Protein AF-A0A3M4LA69-F1 (afdb_monomer_lite)

pLDDT: mean 77.39, std 20.84, range [36.12, 97.56]

Sequence (134 aa):
MLKRHFIILKGYRSGCGSANDAQVPLLKLPEVHMDIERLKQKTQKLREAIEDLEKSDHVVEKLRIEIEPLMKLAESGMIPVKLQWRDIPGRYLFTEESLQEYSLLEHAFAEFRIELTGGETPLLRKLKKEMGEG

Radius of gyration: 21.97 Å; chains: 1; bounding box: 56×36×51 Å

Structure (mmCIF, N/CA/C/O backbone):
data_AF-A0A3M4LA69-F1
#
_entry.id   AF-A0A3M4LA69-F1
#
loop_
_atom_site.group_PDB
_atom_site.id
_atom_site.type_symbol
_atom_site.label_atom_id
_atom_site.label_alt_id
_atom_site.label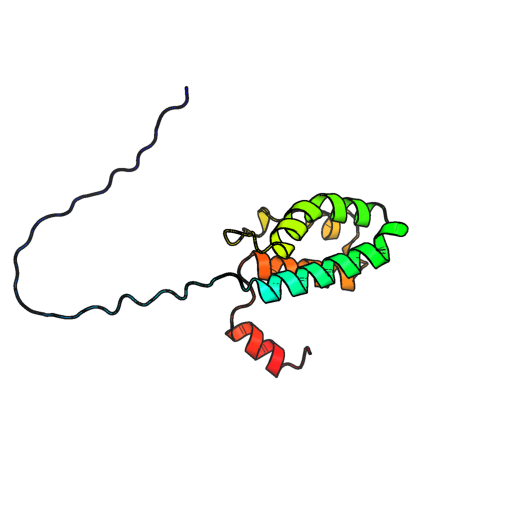_comp_id
_atom_site.label_asym_id
_atom_site.label_entity_id
_atom_site.label_seq_id
_atom_site.pdbx_PDB_ins_code
_atom_site.Cartn_x
_atom_site.Cartn_y
_atom_site.Cartn_z
_atom_site.occupancy
_atom_site.B_iso_or_equiv
_atom_site.auth_seq_id
_atom_site.auth_comp_id
_atom_site.auth_asym_id
_atom_site.auth_atom_id
_atom_site.pdbx_PDB_model_num
ATOM 1 N N . MET A 1 1 ? 37.412 12.549 4.475 1.00 41.59 1 MET A N 1
ATOM 2 C CA . MET A 1 1 ? 38.189 11.799 3.462 1.00 41.59 1 MET A CA 1
ATOM 3 C C . MET A 1 1 ? 38.076 10.31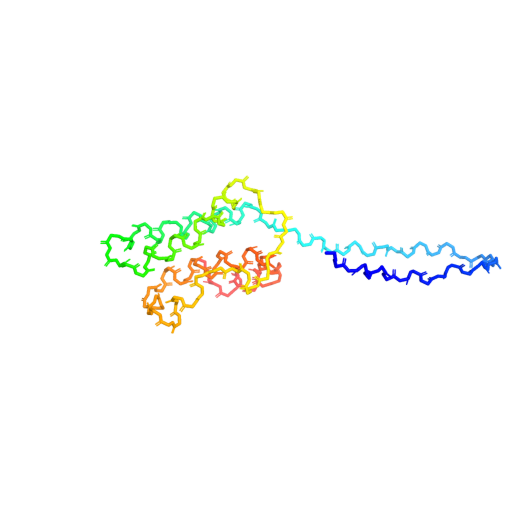1 3.768 1.00 41.59 1 MET A C 1
ATOM 5 O O . MET A 1 1 ? 38.786 9.839 4.645 1.00 41.59 1 MET A O 1
ATOM 9 N N . LEU A 1 2 ? 37.166 9.582 3.114 1.00 39.41 2 LEU A N 1
ATOM 10 C CA . LEU A 1 2 ? 37.074 8.123 3.258 1.00 39.41 2 LEU A CA 1
ATOM 11 C C . LEU A 1 2 ? 37.588 7.441 1.989 1.00 39.41 2 LEU A C 1
ATOM 13 O O . LEU A 1 2 ? 37.276 7.843 0.870 1.00 39.41 2 LEU A O 1
ATOM 17 N N . LYS A 1 3 ? 38.469 6.468 2.210 1.00 38.75 3 LYS A N 1
ATOM 18 C CA . LYS A 1 3 ? 39.297 5.794 1.215 1.00 38.75 3 LYS A CA 1
ATOM 19 C C . LYS A 1 3 ? 38.480 4.820 0.365 1.00 38.75 3 LYS A C 1
ATOM 21 O O . LYS A 1 3 ? 37.621 4.097 0.855 1.00 38.75 3 LYS A O 1
ATOM 26 N N . ARG A 1 4 ? 38.851 4.810 -0.915 1.00 47.50 4 ARG A N 1
ATOM 27 C CA . ARG A 1 4 ? 38.435 3.923 -2.004 1.00 47.50 4 ARG A CA 1
ATOM 28 C C . ARG A 1 4 ? 38.532 2.439 -1.620 1.00 47.50 4 ARG A C 1
ATOM 30 O O . ARG A 1 4 ? 39.527 2.030 -1.030 1.00 47.50 4 ARG A O 1
ATOM 37 N N . HIS A 1 5 ? 37.570 1.641 -2.075 1.00 36.84 5 HIS A N 1
ATOM 38 C CA . HIS A 1 5 ? 37.757 0.219 -2.374 1.00 36.84 5 HIS A CA 1
ATOM 39 C C . HIS A 1 5 ? 37.266 -0.020 -3.804 1.00 36.84 5 HIS A C 1
ATOM 41 O O . HIS A 1 5 ? 36.070 -0.059 -4.069 1.00 36.84 5 HIS A O 1
ATOM 47 N N . PHE A 1 6 ? 38.218 -0.097 -4.732 1.00 38.75 6 PHE A N 1
ATOM 48 C CA . PHE A 1 6 ? 38.006 -0.506 -6.117 1.00 38.75 6 PHE A CA 1
ATOM 49 C C . PHE A 1 6 ? 38.315 -2.004 -6.170 1.00 38.75 6 PHE A C 1
ATOM 51 O O . PHE A 1 6 ? 39.440 -2.408 -5.872 1.00 38.75 6 PHE A O 1
ATOM 58 N N . ILE A 1 7 ? 37.316 -2.832 -6.471 1.00 47.03 7 ILE A N 1
ATOM 59 C CA . ILE A 1 7 ? 37.503 -4.277 -6.621 1.00 47.03 7 ILE A CA 1
ATOM 60 C C . ILE A 1 7 ? 38.169 -4.547 -7.975 1.00 47.03 7 ILE A C 1
ATOM 62 O O . ILE A 1 7 ? 37.761 -4.028 -9.012 1.00 47.03 7 ILE A O 1
ATOM 66 N N . ILE A 1 8 ? 39.233 -5.346 -7.923 1.00 42.78 8 ILE A N 1
ATOM 67 C CA . ILE A 1 8 ? 40.104 -5.734 -9.031 1.00 42.78 8 ILE A CA 1
ATOM 68 C C . ILE A 1 8 ? 39.379 -6.699 -9.980 1.00 42.78 8 ILE A C 1
ATOM 70 O O . ILE A 1 8 ? 38.979 -7.791 -9.578 1.00 42.78 8 ILE A O 1
ATOM 74 N N . LEU A 1 9 ? 39.275 -6.324 -11.258 1.00 39.56 9 LEU A N 1
ATOM 75 C CA . LEU A 1 9 ? 38.894 -7.219 -12.353 1.00 39.56 9 LEU A CA 1
ATOM 76 C C . LEU A 1 9 ? 40.062 -8.167 -12.668 1.00 39.56 9 LEU A C 1
ATOM 78 O O . LEU A 1 9 ? 41.130 -7.739 -13.109 1.00 39.56 9 LEU A O 1
ATOM 82 N N . LYS A 1 10 ? 39.862 -9.470 -12.451 1.00 45.34 10 LYS A N 1
ATOM 83 C CA . LYS A 1 10 ? 40.787 -10.511 -12.910 1.00 45.34 10 LYS A CA 1
ATOM 84 C C . LYS A 1 10 ? 40.643 -10.737 -14.422 1.00 45.34 10 LYS A C 1
ATOM 86 O O . LYS A 1 10 ? 39.628 -11.242 -14.874 1.00 45.34 10 LYS A O 1
ATOM 91 N N . GLY A 1 11 ? 41.712 -10.406 -15.147 1.00 37.69 11 GLY A N 1
ATOM 92 C CA . GLY A 1 11 ? 42.406 -11.273 -16.111 1.00 37.69 11 GLY A CA 1
ATOM 93 C C . GLY A 1 11 ? 41.627 -11.871 -17.289 1.00 37.69 11 GLY A C 1
ATOM 94 O O . GLY A 1 11 ? 41.086 -12.964 -17.176 1.00 37.6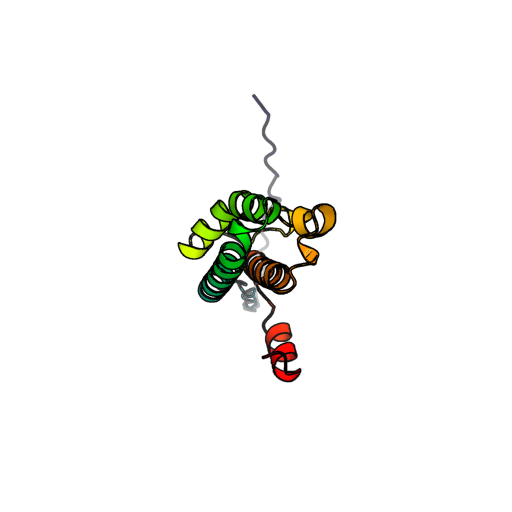9 11 GLY A O 1
ATOM 95 N N . TYR A 1 12 ? 41.753 -11.248 -18.465 1.00 36.12 12 TYR A N 1
ATOM 96 C CA . TYR A 1 12 ? 41.632 -11.937 -19.755 1.00 36.12 12 TYR A CA 1
ATOM 97 C C . TYR A 1 12 ? 42.999 -12.521 -20.143 1.00 36.12 12 TYR A C 1
ATOM 99 O O . TYR A 1 12 ? 43.974 -11.784 -20.293 1.00 36.12 12 TYR A O 1
ATOM 107 N N . ARG A 1 13 ? 43.077 -13.849 -20.284 1.00 42.12 13 ARG A N 1
ATOM 108 C CA . ARG A 1 13 ? 44.238 -14.576 -20.818 1.00 42.12 13 ARG A CA 1
ATOM 109 C C . ARG A 1 13 ? 43.902 -15.030 -22.238 1.00 42.12 13 ARG A C 1
ATOM 111 O O . ARG A 1 13 ? 42.920 -15.737 -22.435 1.00 42.12 13 ARG A O 1
ATOM 118 N N . SER A 1 14 ? 44.717 -14.610 -23.199 1.00 46.91 14 SER A N 1
ATOM 119 C CA . SER A 1 14 ? 44.634 -14.993 -24.609 1.00 46.91 14 SER A CA 1
ATOM 120 C C . SER A 1 14 ? 44.847 -16.496 -24.805 1.00 46.91 14 SER A C 1
ATOM 122 O O . SER A 1 14 ? 45.791 -17.067 -24.259 1.00 46.91 14 SER A O 1
ATOM 124 N N . GLY A 1 15 ? 44.008 -17.110 -25.637 1.00 40.03 15 GLY A N 1
ATOM 125 C CA . GLY A 1 15 ? 44.177 -18.463 -26.159 1.00 40.03 15 GLY A CA 1
ATOM 126 C C . GLY A 1 15 ? 43.499 -18.565 -27.523 1.00 40.03 15 GLY A C 1
ATOM 127 O O . GLY A 1 15 ? 42.292 -18.385 -27.626 1.00 40.03 15 GLY A O 1
ATOM 128 N N . CYS A 1 16 ? 44.296 -18.790 -28.566 1.00 42.84 16 CYS A N 1
ATOM 129 C CA . CYS A 1 16 ? 43.843 -19.056 -29.928 1.00 42.84 16 CYS A CA 1
ATOM 130 C C . CYS A 1 16 ? 43.506 -20.554 -30.046 1.00 42.84 16 CYS A C 1
ATOM 132 O O . CYS A 1 16 ? 44.329 -21.387 -29.667 1.00 42.84 16 CYS A O 1
ATOM 134 N N . GLY A 1 17 ? 42.317 -20.893 -30.547 1.00 38.66 17 GLY A N 1
ATOM 135 C CA . GLY A 1 17 ? 41.857 -22.268 -30.749 1.00 38.66 17 GLY A CA 1
ATOM 136 C C . GLY A 1 17 ? 40.538 -22.275 -31.517 1.00 38.66 17 GLY A C 1
ATOM 137 O O . GLY A 1 17 ? 39.535 -21.764 -31.034 1.00 38.66 17 GLY A O 1
ATOM 138 N N . SER A 1 18 ? 40.589 -22.789 -32.742 1.00 47.56 18 SER A N 1
ATOM 139 C CA . SER A 1 18 ? 39.499 -22.857 -33.717 1.00 47.56 18 SER A CA 1
ATOM 140 C C . SER A 1 18 ? 38.381 -23.833 -33.313 1.00 47.56 18 SER A C 1
ATOM 142 O O . SER A 1 18 ? 38.625 -24.776 -32.564 1.00 47.56 18 SER A O 1
ATOM 144 N N . ALA A 1 19 ? 37.212 -23.641 -33.936 1.00 47.06 19 ALA A N 1
ATOM 145 C CA . ALA A 1 19 ? 36.051 -24.534 -34.017 1.00 47.06 19 ALA A CA 1
ATOM 146 C C . ALA A 1 19 ? 35.166 -24.655 -32.761 1.00 47.06 19 ALA A C 1
ATOM 148 O O . ALA A 1 19 ? 35.352 -25.518 -31.908 1.00 47.06 19 ALA A O 1
ATOM 149 N N . ASN A 1 20 ? 34.139 -23.804 -32.696 1.00 43.84 20 ASN A N 1
ATOM 150 C CA . ASN A 1 20 ? 32.722 -24.180 -32.803 1.00 43.84 20 ASN A CA 1
ATOM 151 C C . ASN A 1 20 ? 31.882 -22.950 -32.434 1.00 43.84 20 ASN A C 1
ATOM 153 O O . ASN A 1 20 ? 31.851 -22.542 -31.274 1.00 43.84 20 ASN A O 1
ATOM 157 N N . ASP A 1 21 ? 31.195 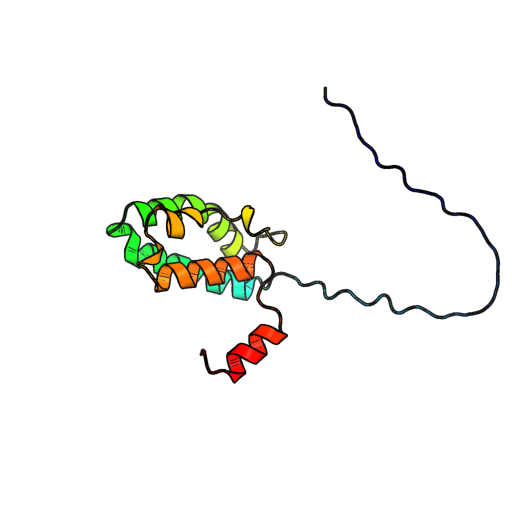-22.381 -33.426 1.00 46.72 21 ASP A N 1
ATOM 158 C CA . ASP A 1 21 ? 30.103 -21.420 -33.259 1.00 46.72 21 ASP A CA 1
ATOM 159 C C . ASP A 1 21 ? 28.924 -22.086 -32.532 1.00 46.72 21 ASP A C 1
ATOM 161 O O . ASP A 1 21 ? 27.877 -22.381 -33.100 1.00 46.72 21 ASP A O 1
ATOM 165 N N . ALA A 1 22 ? 29.087 -22.343 -31.239 1.00 46.03 22 ALA A N 1
ATOM 166 C CA . ALA A 1 22 ? 27.964 -22.429 -30.332 1.00 46.03 22 ALA A CA 1
ATOM 167 C C . ALA A 1 22 ? 27.808 -21.032 -29.741 1.00 46.03 22 ALA A C 1
ATOM 169 O O . ALA A 1 22 ? 28.342 -20.717 -28.677 1.00 46.03 22 ALA A O 1
ATOM 170 N N . GLN A 1 23 ? 27.086 -20.178 -30.469 1.00 48.31 23 GLN A N 1
ATOM 171 C CA . GLN A 1 23 ? 26.421 -19.024 -29.887 1.00 48.31 23 GLN A CA 1
ATOM 172 C C . GLN A 1 23 ? 25.567 -19.568 -28.739 1.00 48.31 23 GLN A C 1
ATOM 174 O O . GLN A 1 23 ? 24.448 -20.031 -28.950 1.00 48.31 23 GLN A O 1
ATOM 179 N N . VAL A 1 24 ? 26.118 -19.586 -27.525 1.00 48.59 24 VAL A N 1
ATOM 180 C CA . VAL A 1 24 ? 25.339 -19.866 -26.325 1.00 48.59 24 VAL A CA 1
ATOM 181 C C . VAL A 1 24 ? 24.256 -18.794 -26.346 1.00 48.59 24 VAL A C 1
ATOM 183 O O . VAL A 1 24 ? 24.612 -17.608 -26.346 1.00 48.59 24 VAL A O 1
ATOM 186 N N . PRO A 1 25 ? 22.960 -19.140 -26.460 1.00 46.72 25 PRO A N 1
ATOM 187 C CA . PRO A 1 25 ? 21.930 -18.133 -26.354 1.00 46.72 25 PRO A CA 1
ATOM 188 C C . PRO A 1 25 ? 22.147 -17.530 -24.978 1.00 46.72 25 PRO A C 1
ATOM 190 O O . PRO A 1 25 ? 22.067 -18.243 -23.976 1.00 46.72 25 PRO A O 1
ATOM 193 N N . LEU A 1 26 ? 22.519 -16.249 -24.939 1.00 47.88 26 LEU A N 1
ATOM 194 C CA . LEU A 1 26 ? 22.468 -15.459 -23.726 1.00 47.88 26 LEU A CA 1
ATOM 195 C C . LEU A 1 26 ? 21.019 -15.597 -23.287 1.00 47.88 26 LEU A C 1
ATOM 197 O O . LEU A 1 26 ? 20.144 -14.970 -23.885 1.00 47.88 26 LEU A O 1
ATOM 201 N N . LEU A 1 27 ? 20.756 -16.530 -22.366 1.00 44.28 27 LEU A N 1
ATOM 202 C CA . LEU A 1 27 ? 19.445 -16.727 -21.783 1.00 44.28 27 LEU A CA 1
ATOM 203 C C . LEU A 1 27 ? 19.080 -15.342 -21.298 1.00 44.28 27 LEU A C 1
ATOM 205 O O . LEU A 1 27 ? 19.720 -14.823 -20.382 1.00 44.28 27 LEU A O 1
ATOM 209 N N . LYS A 1 28 ? 18.165 -14.702 -22.027 1.00 47.25 28 LYS A N 1
ATOM 210 C CA . LYS A 1 28 ? 17.666 -13.379 -21.716 1.00 47.25 28 LYS A CA 1
ATOM 211 C C . LYS A 1 28 ? 16.998 -13.594 -20.375 1.00 47.25 28 LYS A C 1
ATOM 213 O O . LYS A 1 28 ? 15.894 -14.134 -20.324 1.00 47.25 28 LYS A O 1
ATOM 218 N N . LEU A 1 29 ? 17.758 -13.349 -19.301 1.00 39.06 29 LEU A N 1
ATOM 219 C CA . LEU A 1 29 ? 17.258 -13.411 -17.940 1.00 39.06 29 LEU A CA 1
ATOM 220 C C . LEU A 1 29 ? 15.964 -12.620 -18.010 1.00 39.06 29 LEU A C 1
ATOM 222 O O . LEU A 1 29 ? 16.004 -11.532 -18.595 1.00 39.06 29 LEU A O 1
ATOM 226 N N . PRO A 1 30 ? 14.824 -13.173 -17.565 1.00 45.75 30 PRO A N 1
ATOM 227 C CA . PRO A 1 30 ? 13.599 -12.409 -17.583 1.00 45.75 30 PRO A CA 1
ATOM 228 C C . PRO A 1 30 ? 13.937 -11.137 -16.824 1.00 45.75 30 PRO A C 1
ATOM 230 O O . PRO A 1 30 ? 14.227 -11.181 -15.627 1.00 45.75 30 PRO A O 1
ATOM 233 N N . GLU A 1 31 ? 14.031 -10.024 -17.546 1.00 51.53 31 GLU A N 1
ATOM 234 C CA . GLU A 1 31 ? 14.101 -8.723 -16.929 1.00 51.53 31 GLU A CA 1
ATOM 235 C C . GLU A 1 31 ? 12.733 -8.619 -16.287 1.00 51.53 31 GLU A C 1
ATOM 237 O O . GLU A 1 31 ? 11.731 -8.345 -16.947 1.00 51.53 31 GLU A O 1
ATOM 242 N N . VAL A 1 32 ? 12.657 -9.040 -15.027 1.00 53.78 32 VAL A N 1
ATOM 243 C CA . VAL A 1 32 ? 11.435 -8.964 -14.254 1.00 53.78 32 VAL A CA 1
ATOM 244 C C . VAL A 1 32 ? 11.289 -7.479 -13.974 1.00 53.78 32 VAL A C 1
ATOM 246 O O . VAL A 1 32 ? 11.710 -7.002 -12.926 1.00 53.78 32 VAL A O 1
ATOM 249 N N . HIS A 1 33 ? 10.818 -6.733 -14.963 1.00 64.44 33 HIS A N 1
ATOM 250 C CA . HIS A 1 33 ? 10.492 -5.330 -14.829 1.00 64.44 33 HIS A CA 1
ATOM 251 C C . HIS A 1 33 ? 9.275 -5.227 -13.925 1.00 64.44 33 HIS A C 1
ATOM 253 O O . HIS A 1 33 ? 8.376 -6.068 -13.959 1.00 64.44 33 HIS A O 1
ATOM 259 N N . MET A 1 34 ? 9.299 -4.224 -13.060 1.00 78.75 34 MET A N 1
ATOM 260 C CA . MET A 1 34 ? 8.159 -3.889 -12.223 1.00 78.75 34 MET A CA 1
ATOM 261 C C . MET A 1 34 ? 6.966 -3.548 -13.126 1.00 78.75 34 MET A C 1
ATOM 263 O O . MET A 1 34 ? 7.114 -2.785 -14.080 1.00 78.75 34 MET A O 1
ATOM 267 N N . ASP A 1 35 ? 5.796 -4.124 -12.847 1.00 87.31 35 ASP A N 1
ATOM 268 C CA . ASP A 1 35 ? 4.570 -3.823 -13.588 1.00 87.31 35 ASP A CA 1
ATOM 269 C C . ASP A 1 35 ? 4.010 -2.485 -13.084 1.00 87.31 35 ASP A C 1
ATOM 271 O O . ASP A 1 35 ? 3.295 -2.425 -12.085 1.00 87.31 35 ASP A O 1
ATOM 275 N N . ILE A 1 36 ? 4.409 -1.394 -13.744 1.00 87.62 36 ILE A N 1
ATOM 276 C CA . ILE A 1 36 ? 4.097 -0.024 -13.313 1.00 87.62 36 ILE A CA 1
ATOM 277 C C . ILE A 1 36 ? 2.588 0.240 -13.293 1.00 87.62 36 ILE A C 1
ATOM 279 O O . ILE A 1 36 ? 2.099 0.934 -12.405 1.00 87.62 36 ILE A O 1
ATOM 283 N N . GLU A 1 37 ? 1.830 -0.335 -14.225 1.00 91.00 37 GLU A N 1
ATOM 284 C CA . GLU A 1 37 ? 0.379 -0.140 -14.271 1.00 91.00 37 GLU A CA 1
ATOM 285 C C . GLU A 1 37 ? -0.311 -0.870 -13.116 1.00 91.00 37 GLU A C 1
ATOM 287 O O . GLU A 1 37 ? -1.176 -0.293 -12.453 1.00 91.00 37 GLU A O 1
ATOM 292 N N . ARG A 1 38 ? 0.115 -2.099 -12.793 1.00 91.25 38 ARG A N 1
ATOM 293 C CA . ARG A 1 38 ? -0.375 -2.784 -11.585 1.00 91.25 38 ARG A CA 1
ATOM 294 C C . ARG A 1 38 ? 0.047 -2.063 -10.318 1.00 91.25 38 ARG A C 1
ATOM 296 O O . ARG A 1 38 ? -0.772 -1.944 -9.412 1.00 91.25 38 ARG A O 1
ATOM 303 N N . LEU A 1 39 ? 1.274 -1.550 -10.256 1.00 92.75 39 LEU A N 1
ATOM 304 C CA . LEU A 1 39 ? 1.732 -0.769 -9.116 1.00 92.75 39 LEU A CA 1
ATOM 305 C C . LEU A 1 39 ? 0.830 0.451 -8.895 1.00 92.75 39 LEU A C 1
ATOM 307 O O . LEU A 1 39 ? 0.322 0.605 -7.790 1.00 92.75 39 LEU A O 1
ATOM 311 N N . LYS A 1 40 ? 0.543 1.246 -9.935 1.00 95.00 40 LYS A N 1
ATOM 312 C CA . LYS A 1 40 ? -0.396 2.380 -9.849 1.00 95.00 40 LYS A CA 1
ATOM 313 C C . LYS A 1 40 ? -1.775 1.952 -9.354 1.00 95.00 40 LYS A C 1
ATOM 315 O O . LYS A 1 40 ? -2.333 2.596 -8.472 1.00 95.00 40 LYS A O 1
ATOM 320 N N . GLN A 1 41 ? -2.309 0.846 -9.876 1.00 95.81 41 GLN A N 1
ATOM 321 C CA . GLN A 1 41 ? -3.594 0.304 -9.419 1.00 95.81 41 GLN A CA 1
ATOM 322 C C . GLN A 1 41 ? -3.564 -0.065 -7.930 1.00 95.81 41 GLN A C 1
ATOM 324 O O . GLN A 1 41 ? -4.514 0.229 -7.209 1.00 95.81 41 GLN A O 1
ATOM 329 N N . LYS A 1 42 ? -2.489 -0.704 -7.449 1.00 96.06 42 LYS A N 1
ATOM 330 C CA . LYS A 1 42 ? -2.347 -1.049 -6.025 1.00 96.06 42 LYS A CA 1
ATOM 331 C C . LYS A 1 42 ? -2.123 0.180 -5.149 1.00 96.06 42 LYS A C 1
ATOM 333 O O . LYS A 1 42 ? -2.655 0.224 -4.046 1.00 96.06 42 LYS A O 1
ATOM 338 N N . THR A 1 43 ? -1.409 1.187 -5.644 1.00 96.88 43 THR A N 1
ATOM 339 C CA . THR A 1 43 ? -1.256 2.476 -4.962 1.00 96.88 43 THR A CA 1
ATOM 340 C C . THR A 1 43 ? -2.594 3.179 -4.793 1.00 96.88 43 THR A C 1
ATOM 342 O O . THR A 1 43 ? -2.896 3.621 -3.691 1.00 96.88 43 THR A O 1
ATOM 345 N N . GLN A 1 44 ? -3.427 3.206 -5.835 1.00 97.44 44 GLN A N 1
ATOM 346 C CA . GLN A 1 44 ? -4.758 3.805 -5.761 1.00 97.44 44 GLN A CA 1
ATOM 347 C C . GLN A 1 44 ? -5.635 3.106 -4.711 1.00 97.44 44 GLN A C 1
ATOM 349 O O . GLN A 1 44 ? -6.228 3.771 -3.869 1.00 97.44 44 GLN A O 1
ATOM 354 N N . LYS A 1 45 ? -5.646 1.766 -4.691 1.00 97.12 45 LYS A N 1
ATOM 355 C CA . LYS A 1 45 ? -6.380 0.998 -3.670 1.00 97.12 45 LYS A CA 1
ATOM 356 C C . LYS A 1 45 ? -5.885 1.263 -2.248 1.00 97.12 45 LYS A C 1
ATOM 358 O O . LYS A 1 45 ? -6.688 1.335 -1.324 1.00 97.12 45 LYS A O 1
ATOM 363 N N . LEU A 1 46 ? -4.569 1.379 -2.059 1.00 97.56 46 LEU A N 1
ATOM 364 C CA . LEU A 1 46 ? -3.994 1.711 -0.756 1.00 97.56 46 LEU A CA 1
ATOM 365 C C . LEU A 1 46 ? -4.405 3.119 -0.316 1.00 97.56 46 LEU A C 1
ATOM 367 O O . LEU A 1 46 ? -4.748 3.310 0.846 1.00 97.56 46 LEU A O 1
ATOM 371 N N . ARG A 1 47 ? -4.404 4.084 -1.239 1.00 97.19 47 ARG A N 1
ATOM 372 C CA . ARG A 1 47 ? -4.837 5.454 -0.962 1.00 97.19 47 ARG A CA 1
ATOM 373 C C . ARG A 1 47 ? -6.298 5.499 -0.520 1.00 97.19 47 ARG A C 1
ATOM 375 O O . ARG A 1 47 ? -6.571 6.061 0.531 1.00 97.19 47 ARG A O 1
ATOM 382 N N . GLU A 1 48 ? -7.191 4.840 -1.253 1.00 96.19 48 GLU A N 1
ATOM 383 C CA . GLU A 1 48 ? -8.612 4.723 -0.888 1.00 96.19 48 GLU A CA 1
ATOM 384 C C . GLU A 1 48 ? -8.786 4.117 0.514 1.00 96.19 48 GLU A C 1
ATOM 386 O O . GLU A 1 48 ? -9.464 4.695 1.360 1.00 96.19 48 GLU A O 1
ATOM 391 N N . ALA A 1 49 ? -8.086 3.014 0.810 1.00 95.69 49 ALA A N 1
ATOM 392 C CA . ALA A 1 49 ? -8.154 2.368 2.122 1.00 95.69 49 ALA A CA 1
ATOM 393 C C . ALA A 1 49 ? -7.631 3.249 3.274 1.00 95.69 49 ALA A C 1
ATOM 395 O O . ALA A 1 49 ? -8.110 3.132 4.401 1.00 95.69 49 ALA A O 1
ATOM 396 N N . ILE A 1 50 ? -6.639 4.107 3.015 1.00 95.81 50 ILE A N 1
ATOM 397 C CA . ILE A 1 50 ? -6.140 5.077 3.997 1.00 95.81 50 ILE A CA 1
ATOM 398 C C . ILE A 1 50 ? -7.161 6.205 4.189 1.00 95.81 50 ILE A C 1
ATOM 400 O O . ILE A 1 50 ? -7.505 6.511 5.327 1.00 95.81 50 ILE A O 1
ATOM 404 N N . GLU A 1 51 ? -7.670 6.793 3.105 1.00 93.88 51 GLU A N 1
ATOM 405 C CA . GLU A 1 51 ? -8.612 7.923 3.139 1.00 93.88 51 GLU A CA 1
ATOM 406 C C . GLU A 1 51 ? -9.926 7.577 3.858 1.00 93.88 51 GLU A C 1
ATOM 408 O O . GLU A 1 51 ? -10.471 8.413 4.587 1.00 93.88 51 GLU A O 1
ATOM 413 N N . ASP A 1 52 ? -10.395 6.334 3.719 1.00 92.75 52 ASP A N 1
ATOM 414 C CA . ASP A 1 52 ? -11.580 5.819 4.412 1.00 92.75 52 ASP A CA 1
ATOM 415 C C . ASP A 1 52 ? -11.418 5.786 5.946 1.00 92.75 52 ASP A C 1
ATOM 417 O O . ASP A 1 52 ? -12.409 5.864 6.677 1.00 92.75 52 ASP A O 1
ATOM 421 N N . LEU A 1 53 ? -10.182 5.694 6.449 1.00 90.75 53 LEU A N 1
ATOM 422 C CA . LEU A 1 53 ? -9.866 5.493 7.870 1.00 90.75 53 LEU A CA 1
ATOM 423 C C . LEU A 1 53 ? -9.140 6.686 8.522 1.00 90.75 53 LEU A C 1
ATOM 425 O O . LEU A 1 53 ? -9.146 6.816 9.748 1.00 90.75 53 LEU A O 1
ATOM 429 N N . GLU A 1 54 ? -8.546 7.583 7.732 1.00 77.88 54 GLU A N 1
ATOM 430 C CA . GLU A 1 54 ? -7.661 8.669 8.189 1.00 77.88 54 GLU A CA 1
ATOM 431 C C . GLU A 1 54 ? -8.319 9.595 9.223 1.00 77.88 54 GLU A C 1
ATOM 433 O O . GLU A 1 54 ? -7.685 10.052 10.172 1.00 77.88 54 GLU A O 1
ATOM 438 N N . LYS A 1 55 ? -9.626 9.843 9.090 1.00 77.31 55 LYS A N 1
ATOM 439 C CA . LYS A 1 55 ? -10.372 10.723 10.009 1.00 77.31 55 LYS A CA 1
ATOM 440 C C . LYS A 1 55 ? -10.645 10.087 11.372 1.00 77.31 55 LYS A C 1
ATOM 442 O O . LYS A 1 55 ? -11.096 10.784 12.281 1.00 77.31 55 LYS A O 1
ATOM 447 N N . SER A 1 56 ? -10.419 8.785 11.503 1.00 81.62 56 SER A N 1
ATOM 448 C CA . SER A 1 56 ? -10.786 7.998 12.677 1.00 81.62 56 SER A CA 1
ATOM 449 C C . SER A 1 56 ? -9.580 7.533 13.485 1.00 81.62 56 SER A C 1
ATOM 451 O O . SER A 1 56 ? -9.732 7.318 14.686 1.00 81.62 56 SER A O 1
ATOM 453 N N . ASP A 1 57 ? -8.398 7.415 12.871 1.00 91.06 57 ASP A N 1
ATOM 454 C CA . ASP A 1 57 ? -7.244 6.793 13.517 1.00 91.06 57 ASP A CA 1
ATOM 455 C C . ASP A 1 57 ? -5.911 7.502 13.215 1.00 91.06 57 ASP A C 1
ATOM 457 O O . ASP A 1 57 ? -5.433 7.576 12.083 1.00 91.06 57 ASP A O 1
ATOM 461 N N . HIS A 1 58 ? -5.265 7.986 14.276 1.00 93.00 58 HIS A N 1
ATOM 462 C CA . HIS A 1 58 ? -3.945 8.612 14.224 1.00 93.00 58 HIS A CA 1
ATOM 463 C C . HIS A 1 58 ? -2.823 7.684 13.722 1.00 93.00 58 HIS A C 1
ATOM 465 O O . HIS A 1 58 ? -1.841 8.174 13.159 1.00 93.00 58 HIS A O 1
ATOM 471 N N . VAL A 1 59 ? -2.945 6.363 13.897 1.00 94.62 59 VAL A N 1
ATOM 472 C CA . VAL A 1 59 ? -1.959 5.401 13.382 1.00 94.62 59 VAL A CA 1
ATOM 473 C C . VAL A 1 59 ? -2.078 5.285 11.860 1.00 94.62 59 VAL A C 1
ATOM 475 O O . VAL A 1 59 ? -1.068 5.169 11.162 1.00 94.62 59 VAL A O 1
ATOM 478 N N . VAL A 1 60 ? -3.295 5.400 11.318 1.00 95.19 60 VAL A N 1
ATOM 479 C CA . VAL A 1 60 ? -3.530 5.453 9.867 1.00 95.19 60 VAL A CA 1
ATOM 480 C C . VAL A 1 60 ? -2.932 6.728 9.274 1.00 95.19 60 VAL A C 1
ATOM 482 O O . VAL A 1 60 ? -2.249 6.662 8.252 1.00 95.19 60 VAL A O 1
ATOM 485 N N . GLU A 1 61 ? -3.088 7.873 9.944 1.00 94.50 61 GLU A N 1
ATOM 486 C CA . GLU A 1 61 ? -2.429 9.120 9.529 1.00 94.50 61 GLU A CA 1
ATOM 487 C C . GLU A 1 61 ? -0.899 8.979 9.517 1.00 94.50 61 GLU A C 1
ATOM 489 O O . GLU A 1 61 ? -0.220 9.418 8.583 1.00 94.50 61 GLU A O 1
ATOM 494 N N . LYS A 1 62 ? -0.335 8.309 10.527 1.00 95.25 62 LYS A N 1
ATOM 495 C CA . LYS A 1 62 ? 1.100 8.016 10.586 1.00 95.25 62 LYS A CA 1
ATOM 496 C C . LYS A 1 62 ? 1.549 7.138 9.414 1.00 95.25 62 LYS A C 1
ATOM 498 O O . LYS A 1 62 ? 2.563 7.450 8.785 1.00 95.25 62 LYS A O 1
ATOM 503 N N . LEU A 1 63 ? 0.780 6.101 9.070 1.00 96.12 63 LEU A N 1
ATOM 504 C CA . LEU A 1 63 ? 1.029 5.285 7.878 1.00 96.12 63 LEU A CA 1
ATOM 505 C C . LEU A 1 63 ? 0.997 6.143 6.608 1.00 96.12 63 LEU A C 1
ATOM 507 O O . LEU A 1 63 ? 1.922 6.033 5.801 1.00 96.12 63 LEU A O 1
ATOM 511 N N . ARG A 1 64 ? -0.014 7.015 6.450 1.00 95.81 64 ARG A N 1
ATOM 512 C CA . ARG A 1 64 ? -0.124 7.939 5.309 1.00 95.81 64 ARG A CA 1
ATOM 513 C C . ARG A 1 64 ? 1.158 8.744 5.161 1.00 95.81 64 ARG A C 1
ATOM 515 O O . ARG A 1 64 ? 1.772 8.718 4.102 1.00 95.81 64 ARG A O 1
ATOM 522 N N . ILE A 1 65 ? 1.596 9.416 6.225 1.00 95.44 65 ILE A N 1
ATOM 523 C CA . ILE A 1 65 ? 2.794 10.269 6.213 1.00 95.44 65 ILE A CA 1
ATOM 524 C C . ILE A 1 65 ? 4.043 9.484 5.793 1.00 95.44 65 ILE A C 1
ATOM 526 O O . ILE A 1 65 ? 4.821 9.972 4.970 1.00 95.44 65 ILE A O 1
ATOM 530 N N . GLU A 1 66 ? 4.241 8.281 6.334 1.00 95.38 66 GLU A N 1
ATOM 531 C CA . GLU A 1 66 ? 5.418 7.465 6.023 1.00 95.38 66 GLU A CA 1
ATOM 532 C C . GLU A 1 66 ? 5.425 6.928 4.589 1.00 95.38 66 GLU A C 1
ATOM 534 O O . GLU A 1 66 ? 6.486 6.858 3.961 1.00 95.38 66 GLU A O 1
ATOM 539 N N . ILE A 1 67 ? 4.261 6.532 4.067 1.00 95.38 67 ILE A N 1
ATOM 540 C CA . ILE A 1 67 ? 4.156 5.844 2.775 1.00 95.38 67 ILE A CA 1
ATOM 541 C C . ILE A 1 67 ? 3.913 6.800 1.597 1.00 95.38 67 ILE A C 1
ATOM 543 O O . ILE A 1 67 ? 4.251 6.463 0.460 1.00 95.38 67 ILE A O 1
ATOM 547 N N . GLU A 1 68 ? 3.409 8.013 1.847 1.00 95.81 68 GLU A N 1
ATOM 548 C CA . GLU A 1 68 ? 3.069 9.017 0.826 1.00 95.81 68 GLU A CA 1
ATOM 549 C C . GLU A 1 68 ? 4.200 9.303 -0.181 1.00 95.81 68 GLU A C 1
ATOM 551 O O . GLU A 1 68 ? 3.912 9.359 -1.381 1.00 95.81 68 GLU A O 1
ATOM 556 N N . PRO A 1 69 ? 5.486 9.439 0.213 1.00 94.44 69 PRO A N 1
ATOM 557 C CA . PRO A 1 69 ? 6.559 9.654 -0.757 1.00 94.44 69 PRO A CA 1
ATOM 558 C C . PRO A 1 69 ? 6.673 8.518 -1.780 1.00 94.44 69 PRO A C 1
ATOM 560 O O . PRO A 1 69 ? 6.889 8.776 -2.964 1.00 94.44 69 PRO A O 1
ATOM 563 N N . LEU A 1 70 ? 6.494 7.265 -1.346 1.00 93.69 70 LEU A N 1
ATOM 564 C CA . LEU A 1 70 ? 6.518 6.107 -2.240 1.00 93.69 70 LEU A CA 1
ATOM 565 C C . LEU A 1 70 ? 5.257 6.027 -3.097 1.00 93.69 70 LEU A C 1
ATOM 567 O O . LEU A 1 70 ? 5.366 5.698 -4.278 1.00 93.69 70 LEU A O 1
ATOM 571 N N . MET A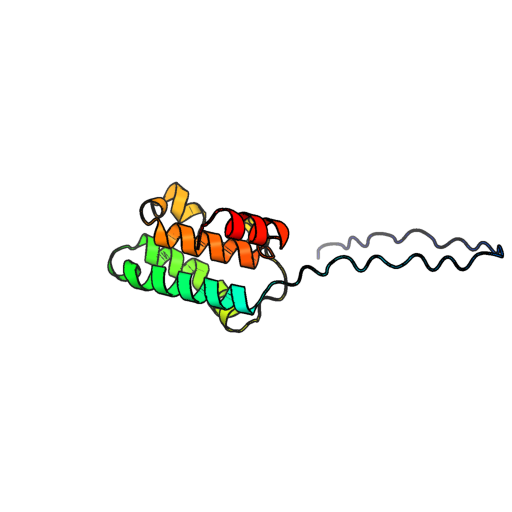 1 71 ? 4.088 6.360 -2.545 1.00 95.25 71 MET A N 1
ATOM 572 C CA . MET A 1 71 ? 2.841 6.396 -3.318 1.00 95.25 71 MET A CA 1
ATOM 573 C C . MET A 1 71 ? 2.919 7.420 -4.458 1.00 95.25 71 MET A C 1
ATOM 575 O O . MET A 1 71 ? 2.634 7.076 -5.602 1.00 95.25 71 MET A O 1
ATOM 579 N N . LYS A 1 72 ? 3.440 8.627 -4.206 1.00 95.50 72 LYS A N 1
ATOM 580 C CA . LYS A 1 72 ? 3.643 9.644 -5.257 1.00 95.50 72 LYS A CA 1
ATOM 581 C C . LYS A 1 72 ? 4.608 9.193 -6.354 1.00 95.50 72 LYS A C 1
ATOM 583 O O . LYS A 1 72 ? 4.402 9.473 -7.539 1.00 95.50 72 LYS A O 1
ATOM 588 N N . LEU A 1 73 ? 5.686 8.500 -5.983 1.00 92.44 73 LEU A N 1
ATOM 589 C CA . LEU A 1 73 ? 6.623 7.939 -6.960 1.00 92.44 73 LEU A CA 1
ATOM 590 C C . LEU A 1 73 ? 5.974 6.826 -7.791 1.00 92.44 73 LEU A C 1
ATOM 592 O O . LEU A 1 73 ? 6.175 6.773 -9.002 1.00 92.44 73 LEU A O 1
ATOM 596 N N . ALA A 1 74 ? 5.170 5.969 -7.164 1.00 92.56 74 ALA A N 1
ATOM 597 C CA . ALA A 1 74 ? 4.422 4.918 -7.844 1.00 92.56 74 ALA A CA 1
ATOM 598 C C . ALA A 1 74 ? 3.389 5.490 -8.832 1.00 92.56 74 ALA A C 1
ATOM 600 O O . ALA A 1 74 ? 3.367 5.094 -9.997 1.00 92.56 74 ALA A O 1
ATOM 601 N N . GLU A 1 75 ? 2.599 6.478 -8.407 1.00 93.56 75 GLU A N 1
ATOM 602 C CA . GLU A 1 75 ? 1.605 7.179 -9.235 1.00 93.56 75 GLU A CA 1
ATOM 603 C C . GLU A 1 75 ? 2.240 7.867 -10.449 1.00 93.56 75 GLU A C 1
ATOM 605 O O . GLU A 1 75 ? 1.742 7.755 -11.572 1.00 93.56 75 GLU A O 1
ATOM 610 N N . SER A 1 76 ? 3.386 8.525 -10.249 1.00 91.69 76 SER A N 1
ATOM 611 C CA . SER A 1 76 ? 4.146 9.164 -11.332 1.00 91.69 76 SER A CA 1
ATOM 612 C C . SER A 1 76 ? 4.909 8.176 -12.223 1.00 91.69 76 SER A C 1
ATOM 614 O O . SER A 1 76 ? 5.495 8.585 -13.225 1.00 91.69 76 SER A O 1
ATOM 616 N N . GLY A 1 77 ? 4.908 6.880 -11.891 1.00 88.31 77 GLY A N 1
ATOM 617 C CA . GLY A 1 77 ? 5.684 5.860 -12.598 1.00 88.31 77 GLY A CA 1
ATOM 618 C C . GLY A 1 77 ? 7.199 6.033 -12.446 1.00 88.31 77 GLY A C 1
ATOM 619 O O . GLY A 1 77 ? 7.959 5.487 -13.242 1.00 88.31 77 GLY A O 1
ATOM 620 N N . MET A 1 78 ? 7.648 6.789 -11.441 1.00 86.62 78 MET A N 1
ATOM 621 C CA . MET A 1 78 ? 9.052 7.121 -11.191 1.00 86.62 78 MET A CA 1
ATOM 622 C C . MET A 1 78 ? 9.679 6.241 -10.103 1.00 86.62 78 MET A C 1
ATOM 624 O O . MET A 1 78 ? 10.473 6.717 -9.293 1.00 86.62 78 MET A O 1
ATOM 628 N N . ILE A 1 79 ? 9.353 4.945 -10.086 1.00 82.38 79 ILE A N 1
ATOM 629 C CA . ILE A 1 79 ? 10.078 3.961 -9.272 1.00 82.38 79 ILE A CA 1
ATOM 630 C C . ILE A 1 79 ? 11.134 3.281 -10.152 1.00 82.38 79 ILE A C 1
ATOM 632 O O . ILE A 1 79 ? 10.788 2.475 -11.014 1.00 82.38 79 ILE A O 1
ATOM 636 N N . PRO A 1 80 ? 12.428 3.618 -9.975 1.00 69.44 80 PRO A N 1
ATOM 637 C CA . PRO A 1 80 ? 13.473 3.253 -10.930 1.00 69.44 80 PRO A CA 1
ATOM 638 C C . PRO A 1 80 ? 13.902 1.787 -10.823 1.00 69.44 80 PRO A C 1
ATOM 640 O O . PRO A 1 80 ? 14.421 1.225 -11.784 1.00 69.44 80 PRO A O 1
ATOM 643 N N . VAL A 1 81 ? 13.732 1.177 -9.646 1.00 80.25 81 VAL A N 1
ATOM 644 C CA . VAL A 1 81 ? 14.157 -0.192 -9.342 1.00 80.25 81 VAL A CA 1
ATOM 645 C C . VAL A 1 81 ? 13.228 -0.826 -8.315 1.00 80.25 81 VAL A C 1
ATOM 647 O O . VAL A 1 81 ? 12.547 -0.137 -7.557 1.00 80.25 81 VAL A O 1
ATOM 650 N N . LYS A 1 82 ? 13.247 -2.157 -8.253 1.00 87.19 82 LYS A N 1
ATOM 651 C CA . LYS A 1 82 ? 12.593 -2.914 -7.183 1.00 87.19 82 LYS A CA 1
ATOM 652 C C . LYS A 1 82 ? 13.178 -2.556 -5.831 1.00 87.19 82 LYS A C 1
ATOM 654 O O . LYS A 1 82 ? 14.399 -2.520 -5.674 1.00 87.19 82 LYS A O 1
ATOM 659 N N . LEU A 1 83 ? 12.302 -2.382 -4.856 1.00 89.19 83 LEU A N 1
ATOM 660 C CA . LEU A 1 83 ? 12.693 -2.155 -3.474 1.00 89.19 83 LEU A CA 1
ATOM 661 C C . LEU A 1 83 ? 12.873 -3.485 -2.747 1.00 89.19 83 LEU A C 1
ATOM 663 O O . LEU A 1 83 ? 12.235 -4.487 -3.084 1.00 89.19 83 LEU A O 1
ATOM 667 N N . GLN A 1 84 ? 13.739 -3.509 -1.736 1.00 86.44 84 GLN A N 1
ATOM 668 C CA . GLN A 1 84 ? 13.743 -4.621 -0.794 1.00 86.44 84 GLN A CA 1
ATOM 669 C C . GLN A 1 84 ? 12.589 -4.449 0.189 1.00 86.44 84 GLN A C 1
ATOM 671 O O . GLN A 1 84 ? 12.206 -3.337 0.541 1.00 86.44 84 GLN A O 1
ATOM 676 N N . TRP A 1 85 ? 12.076 -5.562 0.712 1.00 85.81 85 TRP A N 1
ATOM 677 C CA . TRP A 1 85 ? 10.991 -5.555 1.699 1.00 85.81 85 TRP A CA 1
ATOM 678 C C . TRP A 1 85 ? 11.267 -4.648 2.906 1.00 85.81 85 TRP A C 1
ATOM 680 O O . TRP A 1 85 ? 10.326 -4.098 3.472 1.00 85.81 85 TRP A O 1
ATOM 690 N N . ARG A 1 86 ? 12.541 -4.517 3.300 1.00 86.62 86 ARG A N 1
ATOM 691 C CA . ARG A 1 86 ? 12.999 -3.710 4.441 1.00 86.62 86 ARG A CA 1
ATOM 692 C C . ARG A 1 86 ? 13.045 -2.210 4.152 1.00 86.62 86 ARG A C 1
ATOM 694 O O . ARG A 1 86 ? 13.011 -1.437 5.099 1.00 86.62 86 ARG A O 1
ATOM 701 N N . ASP A 1 87 ? 13.097 -1.825 2.880 1.00 88.94 87 ASP A N 1
ATOM 702 C CA . ASP A 1 87 ? 13.174 -0.423 2.458 1.00 88.94 87 ASP A CA 1
ATOM 703 C C . ASP A 1 87 ? 11.782 0.219 2.346 1.00 88.94 87 ASP A C 1
ATOM 705 O O . ASP A 1 87 ? 11.669 1.413 2.084 1.00 88.94 87 ASP A O 1
ATOM 709 N N . ILE A 1 88 ? 10.715 -0.571 2.524 1.00 91.25 88 ILE A N 1
ATOM 710 C CA . ILE A 1 88 ? 9.336 -0.087 2.478 1.00 91.25 88 ILE A CA 1
ATOM 711 C C . ILE A 1 88 ? 8.868 0.222 3.913 1.00 91.25 88 ILE A C 1
ATOM 713 O O . ILE A 1 88 ? 8.765 -0.715 4.716 1.00 91.25 88 ILE A O 1
ATOM 717 N N . PRO A 1 89 ? 8.589 1.498 4.248 1.00 93.62 89 PRO A N 1
ATOM 718 C CA . PRO A 1 89 ? 8.175 1.927 5.583 1.00 93.62 89 PRO A CA 1
ATOM 719 C C . PRO A 1 89 ? 6.743 1.475 5.922 1.00 93.62 89 PRO A C 1
ATOM 721 O O . PRO A 1 89 ? 6.057 0.883 5.089 1.00 93.62 89 PRO A O 1
ATOM 724 N N . GLY A 1 90 ? 6.296 1.707 7.159 1.00 92.69 90 GLY A N 1
ATOM 725 C CA . GLY A 1 90 ? 4.925 1.426 7.602 1.00 92.69 90 GLY A CA 1
ATOM 726 C C . GLY A 1 90 ? 4.611 -0.010 8.045 1.00 92.69 90 GLY A C 1
ATOM 727 O O . GLY A 1 90 ? 3.606 -0.218 8.714 1.00 92.69 90 GLY A O 1
ATOM 728 N N . ARG A 1 91 ? 5.455 -1.024 7.764 1.00 92.31 91 ARG A N 1
ATOM 729 C CA . ARG A 1 91 ? 5.162 -2.426 8.172 1.00 92.31 91 ARG A CA 1
ATOM 730 C C . ARG A 1 91 ? 4.953 -2.573 9.680 1.00 92.31 91 ARG A C 1
ATOM 732 O O . ARG A 1 91 ? 4.108 -3.356 10.098 1.00 92.31 91 ARG A O 1
ATOM 739 N N . TYR A 1 92 ? 5.767 -1.885 10.474 1.00 93.38 92 TYR A N 1
ATOM 740 C CA . TYR A 1 92 ? 5.746 -2.026 11.926 1.00 93.38 92 TYR A CA 1
ATOM 741 C C . TYR A 1 92 ? 4.419 -1.534 12.525 1.00 93.38 92 TYR A C 1
ATOM 743 O O . TYR A 1 92 ? 3.969 -2.103 13.508 1.00 93.38 92 TYR A O 1
ATOM 751 N N . LEU A 1 93 ? 3.728 -0.592 11.873 1.00 94.00 93 LEU A N 1
ATOM 752 C CA . LEU A 1 93 ? 2.424 -0.082 12.310 1.00 94.00 93 LEU A CA 1
ATOM 753 C C . LEU A 1 93 ? 1.338 -1.173 12.326 1.00 94.00 93 LEU A C 1
ATOM 755 O O . LEU A 1 93 ? 0.457 -1.159 13.177 1.00 94.00 93 LEU A O 1
ATOM 759 N N . PHE A 1 94 ? 1.436 -2.174 11.444 1.00 91.50 94 PHE A N 1
ATOM 760 C CA . PHE A 1 94 ? 0.526 -3.327 11.437 1.00 91.50 94 PHE A CA 1
ATOM 761 C C . PHE A 1 94 ? 0.779 -4.286 12.598 1.00 91.50 94 PHE A C 1
ATOM 763 O O . PHE A 1 94 ? -0.169 -4.802 13.179 1.00 91.50 94 PHE A O 1
ATOM 770 N N . THR A 1 95 ? 2.044 -4.508 12.957 1.00 88.25 95 THR A N 1
ATOM 771 C CA . THR A 1 95 ? 2.414 -5.484 13.992 1.00 88.25 95 THR A CA 1
ATOM 772 C C . THR A 1 95 ? 2.508 -4.893 15.396 1.00 88.25 95 THR A C 1
ATOM 774 O O . THR A 1 95 ? 2.381 -5.632 16.366 1.00 88.25 95 THR A O 1
ATOM 777 N N . GLU A 1 96 ? 2.772 -3.593 15.513 1.00 91.50 96 GLU A N 1
ATOM 778 C CA . GLU A 1 96 ? 3.085 -2.920 16.782 1.00 91.50 96 GLU A CA 1
ATOM 779 C C . GLU A 1 96 ? 2.023 -1.887 17.184 1.00 91.50 96 GLU A C 1
ATOM 781 O O . GLU A 1 96 ? 1.825 -1.668 18.375 1.00 91.50 96 GLU A O 1
ATOM 786 N N . GLU A 1 97 ? 1.306 -1.294 16.224 1.00 89.06 97 GLU A N 1
ATOM 787 C CA . GLU A 1 97 ? 0.316 -0.226 16.458 1.00 89.06 97 GLU A CA 1
ATOM 788 C C . GLU A 1 97 ? -1.081 -0.608 15.925 1.00 89.06 97 GLU A C 1
ATOM 790 O O . GLU A 1 97 ? -1.830 0.231 15.442 1.00 89.06 97 GLU A O 1
ATOM 795 N N . SER A 1 98 ? -1.410 -1.903 15.989 1.00 88.50 98 SER A N 1
ATOM 796 C CA . SER A 1 98 ? -2.747 -2.478 15.749 1.00 88.50 98 SER A CA 1
ATOM 797 C C . SER A 1 98 ? -3.412 -2.231 14.385 1.00 88.50 98 SER A C 1
ATOM 799 O O . SER A 1 98 ? -4.561 -2.632 14.208 1.00 88.50 98 SER A O 1
ATOM 801 N N . LEU A 1 99 ? -2.709 -1.727 13.357 1.00 92.19 99 LEU A N 1
ATOM 802 C CA . LEU A 1 99 ? -3.314 -1.602 12.014 1.00 92.19 99 LEU A CA 1
ATOM 803 C C . LEU A 1 99 ? -3.745 -2.947 11.395 1.00 92.19 99 LEU A C 1
ATOM 805 O O . LEU A 1 99 ? -4.529 -2.951 10.449 1.00 92.19 99 LEU A O 1
ATOM 809 N N . GLN A 1 100 ? -3.281 -4.082 11.934 1.00 90.06 100 GLN A N 1
ATOM 810 C CA . GLN A 1 100 ? -3.764 -5.427 11.582 1.00 90.06 100 GLN A CA 1
ATOM 811 C C . GLN A 1 100 ? -5.273 -5.639 11.828 1.00 90.06 100 GLN A C 1
ATOM 813 O O . GLN A 1 100 ? -5.855 -6.571 11.280 1.00 90.06 100 GLN A O 1
ATOM 818 N N . GLU A 1 101 ? -5.933 -4.799 12.635 1.00 91.81 101 GLU A N 1
ATOM 819 C CA . GLU A 1 101 ? -7.394 -4.857 12.814 1.00 91.81 101 GLU A CA 1
ATOM 820 C C . GLU A 1 101 ? -8.146 -4.418 11.542 1.00 91.81 101 GLU A C 1
ATOM 822 O O . GLU A 1 101 ? -9.265 -4.869 11.277 1.00 91.81 101 GLU A O 1
ATOM 827 N N . TYR A 1 102 ? -7.512 -3.601 10.695 1.00 93.75 102 TYR A N 1
ATOM 828 C CA . TYR A 1 102 ? -8.065 -3.127 9.430 1.00 93.75 102 TYR A CA 1
ATOM 829 C C . TYR A 1 102 ? -7.644 -4.041 8.274 1.00 93.75 102 TYR A C 1
ATOM 831 O O . TYR A 1 102 ? -6.767 -3.711 7.476 1.00 93.75 102 TYR A O 1
ATOM 839 N N . SER A 1 103 ? -8.309 -5.193 8.154 1.00 92.00 103 SER A N 1
ATOM 840 C CA . SER A 1 103 ? -7.991 -6.217 7.139 1.00 92.00 103 SER A CA 1
ATOM 841 C C . SER A 1 103 ? -7.876 -5.682 5.701 1.00 92.00 103 SER A C 1
ATOM 843 O O . SER A 1 103 ? -6.973 -6.079 4.967 1.00 92.00 103 SER A O 1
ATOM 845 N N . LEU A 1 104 ? -8.747 -4.751 5.293 1.00 93.50 104 LEU A N 1
ATOM 846 C CA . LEU A 1 104 ? -8.698 -4.136 3.960 1.00 93.50 104 LEU A CA 1
ATOM 847 C C . LEU A 1 104 ? -7.452 -3.262 3.764 1.00 93.50 104 LEU A C 1
ATOM 849 O O . LEU A 1 104 ? -6.822 -3.326 2.708 1.00 93.50 104 LEU A O 1
ATOM 853 N N . LEU A 1 105 ? -7.071 -2.491 4.786 1.00 95.62 105 LEU A N 1
ATOM 854 C CA . LEU A 1 105 ? -5.872 -1.656 4.766 1.00 95.62 105 LEU A CA 1
ATOM 855 C C . LEU A 1 105 ? -4.606 -2.519 4.746 1.00 95.62 105 LEU A C 1
ATOM 857 O O . LEU A 1 105 ? -3.706 -2.271 3.943 1.00 95.62 105 LEU A O 1
ATOM 861 N N . GLU A 1 106 ? -4.550 -3.559 5.583 1.00 94.75 106 GLU A N 1
ATOM 862 C CA . GLU A 1 106 ? -3.437 -4.515 5.603 1.00 94.75 106 GLU A CA 1
ATOM 863 C C . GLU A 1 106 ? -3.280 -5.204 4.249 1.00 94.75 106 GLU A C 1
ATOM 865 O O . GLU A 1 106 ? -2.173 -5.273 3.705 1.00 94.75 106 GLU A O 1
ATOM 870 N N . HIS A 1 107 ? -4.389 -5.660 3.670 1.00 94.62 107 HIS A N 1
ATOM 871 C CA . HIS A 1 107 ? -4.379 -6.302 2.367 1.00 94.62 107 HIS A CA 1
ATOM 872 C C . HIS A 1 107 ? -3.887 -5.349 1.271 1.00 94.62 107 HIS A C 1
ATOM 874 O O . HIS A 1 107 ? -2.956 -5.692 0.539 1.00 94.62 107 HIS A O 1
ATOM 880 N N . ALA A 1 108 ? -4.439 -4.134 1.187 1.00 96.19 108 ALA A N 1
ATOM 881 C CA . ALA A 1 108 ? -4.024 -3.141 0.197 1.00 96.19 108 ALA A CA 1
ATOM 882 C C . ALA A 1 108 ? -2.534 -2.779 0.337 1.00 96.19 108 ALA A C 1
ATOM 884 O O . ALA A 1 108 ? -1.808 -2.696 -0.660 1.00 96.19 108 ALA A O 1
ATOM 885 N N . PHE A 1 109 ? -2.048 -2.643 1.572 1.00 95.81 109 PHE A N 1
ATOM 886 C CA . PHE A 1 109 ? -0.638 -2.396 1.856 1.00 95.81 109 PHE A CA 1
ATOM 887 C C . PHE A 1 109 ? 0.252 -3.573 1.434 1.00 95.81 109 PHE A C 1
ATOM 889 O O . PHE A 1 109 ? 1.309 -3.371 0.828 1.00 95.81 109 PHE A O 1
ATOM 896 N N . ALA A 1 110 ? -0.166 -4.813 1.698 1.00 93.44 110 ALA A N 1
ATOM 897 C CA . ALA A 1 110 ? 0.561 -6.006 1.276 1.00 93.44 110 ALA A CA 1
ATOM 898 C C . ALA A 1 110 ? 0.639 -6.119 -0.255 1.00 93.44 110 ALA A C 1
ATOM 900 O O . ALA A 1 110 ? 1.723 -6.352 -0.796 1.00 93.44 110 ALA A O 1
ATOM 901 N N . GLU A 1 111 ? -0.472 -5.899 -0.963 1.00 94.00 111 GLU A N 1
ATOM 902 C CA . GLU A 1 111 ? -0.505 -5.911 -2.429 1.00 94.00 111 GLU A CA 1
ATOM 903 C C . GLU A 1 111 ? 0.410 -4.836 -3.029 1.00 94.00 111 GLU A C 1
ATOM 905 O O . GLU A 1 111 ? 1.179 -5.119 -3.951 1.00 94.00 111 GLU A O 1
ATOM 910 N N . PHE A 1 112 ? 0.388 -3.623 -2.474 1.00 94.62 112 PHE A N 1
ATOM 911 C CA . PHE A 1 112 ? 1.292 -2.547 -2.879 1.00 94.62 112 PHE A CA 1
ATOM 912 C C . PHE A 1 112 ? 2.768 -2.939 -2.700 1.00 94.62 112 PHE A C 1
ATOM 914 O O . PHE A 1 112 ? 3.581 -2.764 -3.612 1.00 94.62 112 PHE A O 1
ATOM 921 N N . ARG A 1 113 ? 3.125 -3.551 -1.563 1.00 92.69 113 ARG A N 1
ATOM 922 C CA . ARG A 1 113 ? 4.496 -4.026 -1.295 1.00 92.69 113 ARG A CA 1
ATOM 923 C C . ARG A 1 113 ? 4.949 -5.135 -2.231 1.00 92.69 113 ARG A C 1
ATOM 925 O O . ARG A 1 113 ? 6.117 -5.164 -2.624 1.00 92.69 113 ARG A O 1
ATOM 932 N N . ILE A 1 114 ? 4.052 -6.045 -2.590 1.00 90.06 114 ILE A N 1
ATOM 933 C CA . ILE A 1 114 ? 4.355 -7.103 -3.553 1.00 90.06 114 ILE A CA 1
ATOM 934 C C . ILE A 1 114 ? 4.766 -6.477 -4.887 1.00 90.06 114 ILE A C 1
ATOM 936 O O . ILE A 1 114 ? 5.831 -6.806 -5.406 1.00 90.06 114 ILE A O 1
ATOM 940 N N . GLU A 1 115 ? 4.002 -5.516 -5.405 1.00 91.38 115 GLU A N 1
ATOM 941 C CA . GLU A 1 115 ? 4.350 -4.858 -6.669 1.00 91.38 115 GLU A CA 1
ATOM 942 C C . GLU A 1 115 ? 5.667 -4.059 -6.567 1.00 91.38 115 GLU A C 1
ATOM 944 O O . GLU A 1 115 ? 6.534 -4.210 -7.431 1.00 91.38 115 GLU A O 1
ATOM 949 N N . LEU A 1 116 ? 5.910 -3.336 -5.463 1.00 90.75 116 LEU A N 1
ATOM 950 C CA . LEU A 1 116 ? 7.183 -2.628 -5.213 1.00 90.75 116 LEU A CA 1
ATOM 951 C C . LEU A 1 116 ? 8.419 -3.540 -5.192 1.00 90.75 116 LEU A C 1
ATOM 953 O O . LEU A 1 116 ? 9.525 -3.112 -5.536 1.00 90.75 116 LEU A O 1
ATOM 957 N N . THR A 1 117 ? 8.253 -4.794 -4.781 1.00 89.56 117 THR A N 1
ATOM 958 C CA . THR A 1 117 ? 9.347 -5.776 -4.682 1.00 89.56 117 THR A CA 1
ATOM 959 C C . THR A 1 117 ? 9.530 -6.583 -5.971 1.00 89.56 117 THR A C 1
ATOM 961 O O . THR A 1 117 ? 10.401 -7.453 -6.053 1.00 89.56 117 THR A O 1
ATOM 964 N N . GLY A 1 118 ? 8.777 -6.245 -7.024 1.00 83.88 118 GLY A N 1
ATOM 965 C CA . GLY A 1 118 ? 8.866 -6.866 -8.343 1.00 83.88 118 GLY A CA 1
ATOM 966 C C . GLY A 1 118 ? 7.663 -7.707 -8.748 1.00 83.88 118 GLY A C 1
ATOM 967 O O . GLY A 1 118 ? 7.781 -8.439 -9.731 1.00 83.88 118 GLY A O 1
ATOM 968 N N . GLY A 1 119 ? 6.555 -7.590 -8.018 1.00 82.19 119 GLY A N 1
ATOM 969 C CA . GLY A 1 119 ? 5.276 -8.216 -8.321 1.00 82.19 119 GLY A CA 1
ATOM 970 C C . GLY A 1 119 ? 5.219 -9.706 -8.011 1.00 82.19 119 GLY A C 1
ATOM 971 O O . GLY A 1 119 ? 6.215 -10.374 -7.720 1.00 82.19 119 GLY A O 1
ATOM 972 N N . GLU A 1 120 ? 4.010 -10.250 -8.100 1.00 74.25 120 GLU A N 1
ATOM 973 C CA . GLU A 1 120 ? 3.812 -11.696 -8.094 1.00 74.25 120 GLU A CA 1
ATOM 974 C C . GLU A 1 120 ? 4.407 -12.325 -9.354 1.00 74.25 120 GLU A C 1
ATOM 976 O O . GLU A 1 120 ? 4.234 -11.823 -10.470 1.00 74.25 120 GLU A O 1
ATOM 981 N N . THR A 1 121 ? 5.057 -13.479 -9.198 1.00 68.75 121 THR A N 1
ATOM 982 C CA . THR A 1 121 ? 5.519 -14.232 -10.364 1.00 68.75 121 THR A CA 1
ATOM 983 C C . THR A 1 121 ? 4.321 -14.641 -11.236 1.00 68.75 121 THR A C 1
ATOM 985 O O . THR A 1 121 ? 3.233 -14.912 -10.714 1.00 68.75 121 THR A O 1
ATOM 988 N N . PRO A 1 122 ? 4.489 -14.753 -12.568 1.00 69.31 122 PRO A N 1
ATOM 989 C CA . PRO A 1 122 ? 3.408 -15.181 -13.458 1.00 69.31 122 PRO A CA 1
ATOM 990 C C . PRO A 1 122 ? 2.776 -16.521 -13.058 1.00 69.31 122 PRO A C 1
ATOM 992 O O . PRO A 1 122 ? 1.593 -16.741 -13.306 1.00 69.31 122 PRO A O 1
ATOM 995 N N . LEU A 1 123 ? 3.558 -17.410 -12.435 1.00 72.62 123 LEU A N 1
ATOM 996 C CA . LEU A 1 123 ? 3.081 -18.688 -11.917 1.00 72.62 123 LEU A CA 1
ATOM 997 C C . LEU A 1 123 ? 2.132 -18.498 -10.729 1.00 72.62 123 LEU A C 1
ATOM 999 O O . LEU A 1 123 ? 1.040 -19.055 -10.742 1.00 72.62 123 LEU A O 1
ATOM 1003 N N . LEU A 1 124 ? 2.505 -17.674 -9.745 1.00 70.62 124 LEU A N 1
ATOM 1004 C CA . LEU A 1 124 ? 1.654 -17.392 -8.585 1.00 70.62 124 LEU A CA 1
ATOM 1005 C C . LEU A 1 124 ? 0.330 -16.739 -8.997 1.00 70.62 124 LEU A C 1
ATOM 1007 O O . LEU A 1 124 ? -0.723 -17.139 -8.510 1.00 70.62 124 LEU A O 1
ATOM 1011 N N . ARG A 1 125 ? 0.363 -15.817 -9.967 1.00 72.69 125 ARG A N 1
ATOM 1012 C CA . ARG A 1 125 ? -0.854 -15.190 -10.513 1.00 72.69 125 ARG A CA 1
ATOM 1013 C C . ARG A 1 125 ? -1.802 -16.201 -11.153 1.00 72.69 125 ARG A C 1
ATOM 1015 O O . ARG A 1 125 ? -3.015 -16.092 -10.995 1.00 72.69 125 ARG A O 1
ATOM 1022 N N . LYS A 1 126 ? -1.259 -17.169 -11.901 1.00 75.19 126 LYS A N 1
ATOM 1023 C CA . LYS A 1 126 ? -2.056 -18.241 -12.515 1.00 75.19 126 LYS A CA 1
ATOM 1024 C C . LYS A 1 126 ? -2.679 -19.139 -11.452 1.00 75.19 126 LYS A C 1
ATOM 1026 O O . LYS A 1 126 ? -3.883 -19.349 -11.501 1.00 75.19 126 LYS A O 1
ATOM 1031 N N . LEU A 1 127 ? -1.887 -19.569 -10.469 1.00 76.50 127 LEU A N 1
ATOM 1032 C CA . LEU A 1 127 ? -2.364 -20.411 -9.371 1.00 76.50 127 LEU A CA 1
ATOM 1033 C C . LEU A 1 127 ? -3.494 -19.730 -8.585 1.00 76.50 127 LEU A C 1
ATOM 1035 O O . LEU A 1 127 ? -4.537 -20.338 -8.383 1.00 76.50 127 LEU A O 1
ATOM 1039 N N . LYS A 1 128 ? -3.355 -18.446 -8.230 1.00 76.38 128 LYS A N 1
ATOM 1040 C CA . LYS A 1 128 ? -4.425 -17.692 -7.550 1.00 76.38 128 LYS A CA 1
ATOM 1041 C C . LYS A 1 128 ? -5.712 -17.599 -8.371 1.00 76.38 128 LYS A C 1
ATOM 1043 O O . LYS A 1 128 ? -6.799 -17.803 -7.840 1.00 76.38 128 LYS A O 1
ATOM 1048 N N . LYS A 1 129 ? -5.590 -17.354 -9.681 1.00 77.94 129 LYS A N 1
ATOM 1049 C CA . LYS A 1 129 ? -6.740 -17.307 -10.595 1.00 77.94 129 LYS A CA 1
ATOM 1050 C C . LYS A 1 129 ? -7.450 -18.662 -10.701 1.00 77.94 129 LYS A C 1
ATOM 1052 O O . LYS A 1 129 ? -8.670 -18.699 -10.805 1.00 77.94 129 LYS A O 1
ATOM 1057 N N . GLU A 1 130 ? -6.697 -19.758 -10.680 1.00 77.94 130 GLU A N 1
ATOM 1058 C CA . GLU A 1 130 ? -7.237 -21.124 -10.677 1.00 77.94 130 GLU A CA 1
ATOM 1059 C C . GLU A 1 130 ? -7.887 -21.491 -9.332 1.00 77.94 130 GLU A C 1
ATOM 1061 O O . GLU A 1 130 ? -8.820 -22.289 -9.306 1.00 77.94 130 GLU A O 1
ATOM 1066 N N . MET A 1 131 ? -7.441 -20.875 -8.232 1.00 74.25 131 MET A N 1
ATOM 1067 C CA . MET A 1 131 ? -7.955 -21.103 -6.876 1.00 74.25 131 MET A CA 1
ATOM 1068 C C . MET A 1 131 ? -9.169 -20.235 -6.494 1.00 74.25 131 MET A C 1
ATOM 1070 O O . MET A 1 131 ? -9.723 -20.429 -5.416 1.00 74.25 131 MET A O 1
ATOM 1074 N N . GLY A 1 132 ? -9.633 -19.336 -7.370 1.00 55.53 132 GLY A N 1
ATOM 1075 C CA . GLY A 1 132 ? -10.893 -18.605 -7.179 1.00 55.53 132 GLY A CA 1
ATOM 1076 C C . GLY A 1 132 ? -10.827 -17.392 -6.245 1.00 55.53 132 GLY A C 1
ATOM 1077 O O . GLY A 1 132 ? -11.867 -16.946 -5.772 1.00 55.53 132 GLY A O 1
ATOM 1078 N N . GLU A 1 133 ? -9.642 -16.834 -5.995 1.00 53.62 133 GLU A N 1
ATOM 1079 C CA . GLU A 1 133 ? -9.507 -15.521 -5.349 1.00 53.62 133 GLU A CA 1
ATOM 1080 C C . GLU A 1 133 ? -9.607 -14.431 -6.430 1.00 53.62 133 GLU A C 1
ATOM 1082 O O . GLU A 1 133 ? -8.608 -14.064 -7.058 1.00 53.62 133 GLU A O 1
ATOM 1087 N N . GLY A 1 134 ? -10.833 -13.986 -6.721 1.00 43.88 134 GLY A N 1
ATOM 1088 C CA . GLY A 1 134 ? -11.155 -12.965 -7.725 1.00 43.88 134 GLY A CA 1
ATOM 1089 C C . GLY A 1 134 ? -12.155 -11.949 -7.207 1.00 43.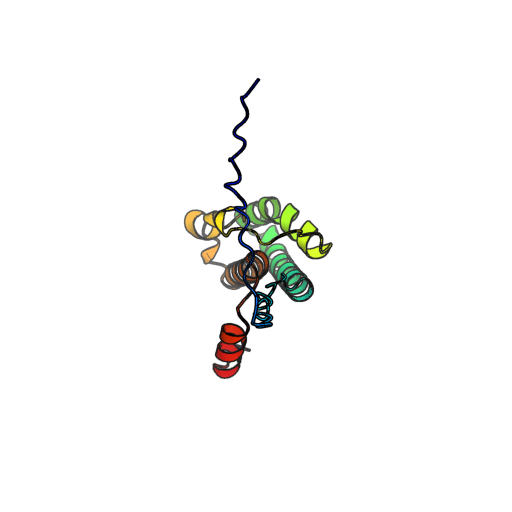88 134 GLY A C 1
ATOM 1090 O O . GLY A 1 134 ? -13.132 -12.385 -6.560 1.00 43.88 134 GLY A O 1
#

Organism: Pseudomonas syringae pv. actinidiae (NCBI:txid103796)

Foldseek 3Di:
DDDDDDDDDDDDDDDDDDDDPPPPPPPPPPPLDQPLVQLLVLLVQLVVLLVVCVVPDPLSVVLCVQQVVVSVCSNVSNLPDADDLVVHPDPVCVVPVVCVVSVSNVVSVVQNNQSSNRHDDPVVVVVCVVVPPD

Secondary structure (DSSP, 8-state):
-----------------------------------HHHHHHHHHHHHHHHHTTTTT-HHHHHHHHHHHHHHHHHHTT---SPPPGGGSTTHHHHHHSSGGG-HHHHHHHHHHHHHHTT---HHHHHHHHHTT--